Protein AF-V8P9H8-F1 (afdb_monomer_lite)

InterPro domains:
  IPR019002 Ribosome biogenesis protein Nop16 [PF09420] (12-71)
  IPR019002 Ribosome biogenesis protein Nop16 [PTHR13243] (7-86)

Secondary structure (DSSP, 8-state):
-----------SHHHHHTS------PPPHHHHHHHHHHHHHHTT-HHHHHH-TT-TT---HHHHHHHHHHHHHH-HHHHHHHHHHT-------

Foldseek 3Di:
DDDPPDDDPPDPVVVVVPPPPPPVPDDPPLLVVLLLVLCLPPNLNLVVSLVDPSPPVSDHSVRSVVSNVVVCVSCVPVVVVSVVVSPDPPDDD

pLDDT: mean 77.06, std 19.33, range [36.28, 95.69]

Organism: Ophiophagus hannah (NCBI:txid8665)

Sequence (93 aa):
MCEKGKIFKKTELEYEASFPELKSETLSRDLIDYVKHMIQNHGENYKAMARDEKNYYQDTPKQIKRKINVYKRFYPEEYQVFIASLRPEKMEQ

Radius of gyration: 24.51 Å; chains: 1; bounding box: 73×64×37 Å

Structure (mmCIF, N/CA/C/O backbone):
data_AF-V8P9H8-F1
#
_entry.id   AF-V8P9H8-F1
#
loop_
_atom_site.group_PDB
_atom_site.id
_atom_site.type_symbol
_atom_site.label_atom_id
_at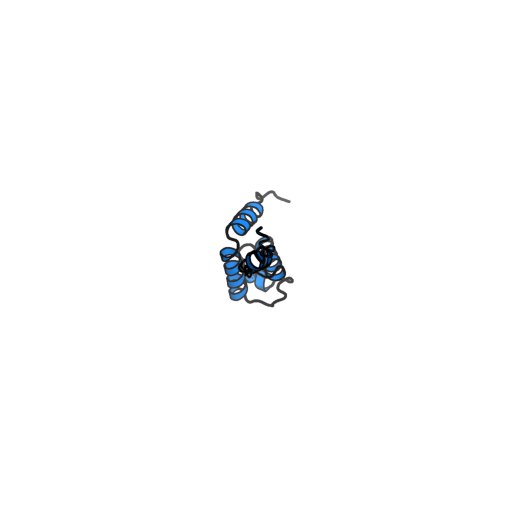om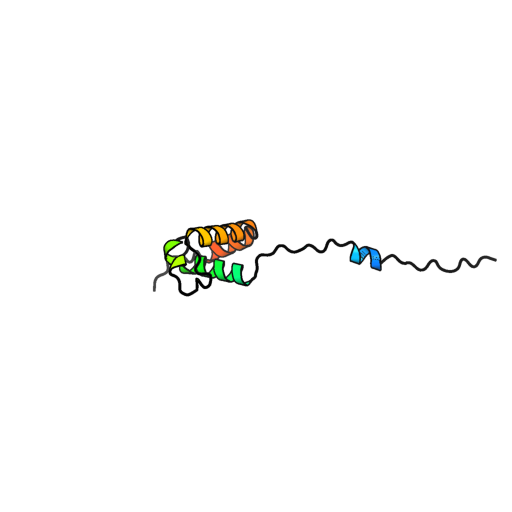_site.label_alt_id
_atom_site.label_comp_id
_atom_site.label_asym_id
_atom_site.label_entity_id
_atom_site.label_seq_id
_atom_site.pdbx_PDB_ins_code
_atom_site.Cartn_x
_atom_site.Cartn_y
_atom_site.Cartn_z
_atom_site.occupancy
_atom_site.B_iso_or_equiv
_atom_site.auth_seq_id
_atom_site.auth_comp_id
_atom_site.auth_asym_id
_atom_site.auth_atom_id
_atom_site.pdbx_PDB_model_num
ATOM 1 N N . MET A 1 1 ? 46.518 50.674 23.763 1.00 36.62 1 MET A N 1
ATOM 2 C CA . MET A 1 1 ? 45.204 50.787 23.096 1.00 36.62 1 MET A CA 1
ATOM 3 C C . MET A 1 1 ? 44.939 49.468 22.387 1.00 36.62 1 MET A C 1
ATOM 5 O O . MET A 1 1 ? 45.794 49.023 21.634 1.00 36.62 1 MET A O 1
ATOM 9 N N . CYS A 1 2 ? 43.840 48.801 22.738 1.00 41.25 2 CYS A N 1
ATOM 10 C CA . CYS A 1 2 ? 43.389 47.531 22.171 1.00 41.25 2 CYS A CA 1
ATOM 11 C C . CYS A 1 2 ? 42.800 47.728 20.775 1.00 41.25 2 CYS A C 1
ATOM 13 O O . CYS A 1 2 ? 41.925 48.571 20.641 1.00 41.25 2 CYS A O 1
ATOM 15 N N . GLU A 1 3 ? 43.110 46.845 19.828 1.00 49.25 3 GLU A N 1
ATOM 16 C CA . GLU A 1 3 ? 42.163 46.480 18.768 1.00 49.25 3 GLU A CA 1
ATOM 17 C C . GLU A 1 3 ? 42.190 44.961 18.585 1.00 49.25 3 GLU A C 1
ATOM 19 O O . GLU A 1 3 ? 42.997 44.387 17.857 1.00 49.25 3 GLU A O 1
ATOM 24 N N . LYS A 1 4 ? 41.308 44.281 19.327 1.00 54.53 4 LYS A N 1
ATOM 25 C CA . LYS A 1 4 ? 41.012 42.866 19.110 1.00 54.53 4 LYS A CA 1
ATOM 26 C C . LYS A 1 4 ? 40.193 42.752 17.824 1.00 54.53 4 LYS A C 1
ATOM 28 O O . LYS A 1 4 ? 38.982 42.966 17.827 1.00 54.53 4 LYS A O 1
ATOM 33 N N . GLY A 1 5 ? 40.877 42.443 16.726 1.00 51.94 5 GLY A N 1
ATOM 34 C CA . GLY A 1 5 ? 40.280 42.170 15.423 1.00 51.94 5 GLY A CA 1
ATOM 35 C C . GLY A 1 5 ? 39.375 40.938 15.462 1.00 51.94 5 GLY A C 1
ATOM 36 O O . GLY A 1 5 ? 39.844 39.813 15.595 1.00 51.94 5 GLY A O 1
ATOM 37 N N . LYS A 1 6 ? 38.069 41.209 15.391 1.00 52.75 6 LYS A N 1
ATOM 38 C CA . LYS A 1 6 ? 36.922 40.360 15.021 1.00 52.75 6 LYS A CA 1
ATOM 39 C C . LYS A 1 6 ? 37.232 38.883 14.720 1.00 52.75 6 LYS A C 1
ATOM 41 O O . LYS A 1 6 ? 37.637 38.528 13.617 1.00 52.75 6 LYS A O 1
ATOM 46 N N . ILE A 1 7 ? 36.884 38.016 15.672 1.00 49.19 7 ILE A N 1
ATOM 47 C CA . ILE A 1 7 ? 36.638 36.592 15.425 1.00 49.19 7 ILE A CA 1
ATOM 48 C C . ILE A 1 7 ? 35.408 36.502 14.511 1.00 49.19 7 ILE A C 1
ATOM 50 O O . ILE A 1 7 ? 34.291 36.811 14.930 1.00 49.19 7 ILE A O 1
ATOM 54 N N . PHE A 1 8 ? 35.618 36.133 13.247 1.00 46.50 8 PHE A N 1
ATOM 55 C CA . PHE A 1 8 ? 34.542 35.819 12.311 1.00 46.50 8 PHE A CA 1
ATOM 56 C C . PHE A 1 8 ? 33.813 34.575 12.836 1.00 46.50 8 PHE A C 1
ATOM 58 O O . PHE A 1 8 ? 34.391 33.489 12.890 1.00 46.50 8 PHE A O 1
ATOM 65 N N . LYS A 1 9 ? 32.562 34.748 13.278 1.00 50.22 9 LYS A N 1
ATOM 66 C CA . LYS A 1 9 ? 31.655 33.658 13.660 1.00 50.22 9 LYS A CA 1
ATOM 67 C C . LYS A 1 9 ? 31.473 32.719 12.467 1.00 50.22 9 LYS A C 1
ATOM 69 O O . LYS A 1 9 ? 30.637 32.951 11.602 1.00 50.22 9 LYS A O 1
ATOM 74 N N . LYS A 1 10 ? 32.257 31.649 12.423 1.00 48.16 10 LYS A N 1
ATOM 75 C CA . LYS A 1 10 ? 32.005 30.485 11.578 1.00 48.16 10 LYS A CA 1
ATOM 76 C C . LYS A 1 10 ? 31.191 29.506 12.419 1.00 48.16 10 LYS A C 1
ATOM 78 O O . LYS A 1 10 ? 31.762 28.625 13.044 1.00 48.16 10 LYS A O 1
ATOM 83 N N . THR A 1 11 ? 29.895 29.760 12.589 1.00 55.19 11 THR A N 1
ATOM 84 C CA . THR A 1 11 ? 29.091 28.961 13.541 1.00 55.19 11 THR A CA 1
ATOM 85 C C . THR A 1 11 ? 27.696 28.599 13.043 1.00 55.19 11 THR A C 1
ATOM 87 O O . THR A 1 11 ? 27.075 27.721 13.623 1.00 55.19 11 THR A O 1
ATOM 90 N N . GLU A 1 12 ? 27.213 29.199 11.953 1.00 52.97 12 GLU A N 1
ATOM 91 C CA . GLU A 1 12 ? 25.868 28.895 11.433 1.00 52.97 12 GLU A CA 1
ATOM 92 C C . GLU A 1 12 ? 25.885 27.778 10.369 1.00 52.97 12 GLU A C 1
ATOM 94 O O . GLU A 1 12 ? 25.003 26.927 10.365 1.00 52.97 12 GLU A O 1
ATOM 99 N N . LEU A 1 13 ? 26.950 27.676 9.559 1.00 54.16 13 LEU A N 1
ATOM 100 C CA . LEU A 1 13 ? 27.078 26.655 8.500 1.00 54.16 13 LEU A CA 1
ATOM 101 C C . LEU A 1 13 ? 27.213 25.210 9.017 1.00 54.16 13 LEU A C 1
ATOM 103 O O . LEU A 1 13 ? 26.713 24.281 8.392 1.00 54.16 13 LEU A O 1
ATOM 107 N N . GLU A 1 14 ? 27.899 24.998 10.143 1.00 54.75 14 GLU A N 1
ATOM 108 C CA . GLU A 1 14 ? 28.105 23.648 10.696 1.00 54.75 14 GLU A CA 1
ATOM 109 C C . GLU A 1 14 ? 26.861 23.134 11.442 1.00 54.75 14 GLU A C 1
ATOM 111 O O . GLU A 1 14 ? 26.646 21.927 11.514 1.00 54.75 14 GLU A O 1
ATOM 116 N N . TYR A 1 15 ? 26.007 24.036 11.943 1.00 54.94 15 TYR A N 1
ATOM 117 C CA . TYR A 1 15 ? 24.765 23.669 12.624 1.00 54.94 15 TYR A CA 1
ATOM 118 C C . TYR A 1 15 ? 23.720 23.128 11.640 1.00 54.94 15 TYR A C 1
ATOM 120 O O . TYR A 1 15 ? 23.128 22.079 11.893 1.00 54.94 15 TYR A O 1
ATOM 128 N N . GLU A 1 16 ? 23.558 23.770 10.481 1.00 51.94 16 GLU A N 1
ATOM 129 C CA . GLU A 1 16 ? 22.630 23.311 9.437 1.00 51.94 16 GLU A CA 1
ATOM 130 C C . GLU A 1 16 ? 23.056 21.971 8.816 1.00 51.94 16 GLU A C 1
ATOM 132 O O . GLU A 1 16 ? 22.210 21.136 8.508 1.00 51.94 16 GLU A O 1
ATOM 137 N N . ALA A 1 17 ? 24.364 21.714 8.709 1.00 50.91 17 ALA A N 1
ATOM 138 C CA . ALA A 1 17 ? 24.902 20.447 8.205 1.00 50.91 17 ALA A CA 1
ATOM 139 C C . ALA A 1 17 ? 24.854 19.297 9.231 1.00 50.91 17 ALA A C 1
ATOM 141 O O . ALA A 1 17 ? 25.048 18.137 8.871 1.00 50.91 17 ALA A O 1
ATOM 142 N N . SER A 1 18 ? 24.624 19.613 10.511 1.00 57.22 18 SER A N 1
ATOM 143 C CA . SER A 1 18 ? 24.520 18.627 11.593 1.00 57.22 18 SER A CA 1
ATOM 144 C C . SER A 1 18 ? 23.121 18.028 11.742 1.00 57.22 18 SER A C 1
ATOM 146 O O . SER A 1 18 ? 22.951 17.066 12.497 1.00 57.22 18 SER A O 1
ATOM 148 N N . PHE A 1 19 ? 22.122 18.563 11.025 1.00 49.97 19 PHE A N 1
ATOM 149 C CA . PHE A 1 19 ? 20.823 17.914 10.948 1.00 49.97 19 PHE A CA 1
ATOM 150 C C . PHE A 1 19 ? 21.025 16.551 10.291 1.00 49.97 19 PHE A C 1
ATOM 152 O O . PHE A 1 19 ? 21.497 16.494 9.153 1.00 49.97 19 PHE A O 1
ATOM 159 N N . PRO A 1 20 ? 20.692 15.442 10.974 1.00 56.84 20 PRO A N 1
ATOM 160 C CA . PRO A 1 20 ? 20.638 14.171 10.289 1.00 56.84 20 PRO A CA 1
ATOM 161 C C . PRO A 1 20 ? 19.641 14.366 9.153 1.00 56.84 20 PRO A C 1
ATOM 163 O O . PRO A 1 20 ? 18.476 14.678 9.408 1.00 56.84 20 PRO A O 1
ATOM 166 N N . GLU A 1 21 ? 20.100 14.228 7.908 1.00 52.53 21 GLU A N 1
ATOM 167 C CA . GLU A 1 21 ? 19.211 13.978 6.786 1.00 52.53 21 GLU A CA 1
ATOM 168 C C . GLU A 1 21 ? 18.421 12.745 7.201 1.00 52.53 21 GLU A C 1
ATOM 170 O O . GLU A 1 21 ? 18.912 11.614 7.133 1.00 52.53 21 GLU A O 1
ATOM 175 N N . LEU A 1 22 ? 17.231 12.975 7.758 1.00 55.19 22 LEU A N 1
ATOM 176 C CA . LEU A 1 22 ? 16.244 11.950 7.996 1.00 55.19 22 LEU A CA 1
ATOM 177 C C . LEU A 1 22 ? 16.002 11.406 6.603 1.00 55.19 22 LEU A C 1
ATOM 179 O O . LEU A 1 22 ? 15.241 11.982 5.825 1.00 55.19 22 LEU A O 1
ATOM 183 N N . LYS A 1 23 ? 16.725 10.339 6.259 1.00 49.75 23 LYS A N 1
ATOM 184 C CA . LYS A 1 23 ? 16.400 9.477 5.142 1.00 49.75 23 LYS A CA 1
ATOM 185 C C . LYS A 1 23 ? 14.998 9.042 5.473 1.00 49.75 23 LYS A C 1
ATOM 187 O O . LYS A 1 23 ? 14.790 8.176 6.316 1.00 49.75 23 LYS A O 1
ATOM 192 N N . SER A 1 24 ? 14.041 9.783 4.939 1.00 53.94 24 SER A N 1
ATOM 193 C CA . SER A 1 24 ? 12.644 9.485 5.103 1.00 53.94 24 SER A CA 1
ATOM 194 C C . SER A 1 24 ? 12.488 8.177 4.341 1.00 53.94 24 SER A C 1
ATOM 196 O O . SER A 1 24 ? 12.341 8.168 3.121 1.00 53.94 24 SER A O 1
ATOM 198 N N . GLU A 1 25 ? 12.686 7.058 5.044 1.00 60.62 25 GLU A N 1
ATOM 199 C CA . GLU A 1 25 ? 12.440 5.699 4.573 1.00 60.62 25 GLU A CA 1
ATOM 200 C C . GLU A 1 25 ? 10.930 5.586 4.393 1.00 60.62 25 GLU A C 1
ATOM 202 O O . GLU A 1 25 ? 10.193 4.993 5.173 1.00 60.62 25 GLU A O 1
ATOM 207 N N . THR A 1 26 ? 10.457 6.310 3.395 1.00 70.25 26 THR A N 1
ATOM 208 C CA . THR A 1 26 ? 9.078 6.414 2.995 1.00 70.25 26 THR A CA 1
ATOM 209 C C . THR A 1 26 ? 8.878 5.364 1.930 1.00 70.25 26 THR A C 1
ATOM 211 O O . THR A 1 26 ? 9.761 5.068 1.118 1.00 70.25 26 THR A O 1
ATOM 214 N N . LEU A 1 27 ? 7.708 4.743 1.958 1.00 81.81 27 LEU A N 1
ATOM 215 C CA . LEU A 1 27 ? 7.330 3.881 0.855 1.00 81.81 27 LEU A CA 1
ATOM 216 C C . LEU A 1 27 ? 7.202 4.741 -0.399 1.00 81.81 27 LEU A C 1
ATOM 218 O O . LEU A 1 27 ? 6.790 5.901 -0.328 1.00 81.81 27 LEU A O 1
ATOM 222 N N . SER A 1 28 ? 7.554 4.171 -1.551 1.00 87.12 28 SER A N 1
ATOM 223 C CA . SER A 1 28 ? 7.354 4.879 -2.810 1.00 87.12 28 SER A CA 1
ATOM 224 C C . SER A 1 28 ? 5.877 5.238 -2.969 1.00 87.12 28 SER A C 1
ATOM 226 O O . SER A 1 28 ? 4.991 4.463 -2.594 1.00 87.12 28 SER A O 1
ATOM 228 N N . ARG A 1 29 ? 5.614 6.417 -3.542 1.00 87.50 29 ARG A N 1
ATOM 229 C CA . ARG A 1 29 ? 4.247 6.888 -3.810 1.00 87.50 29 ARG A CA 1
ATOM 230 C C . ARG A 1 29 ? 3.461 5.853 -4.618 1.00 87.50 29 ARG A C 1
ATOM 232 O O . ARG A 1 29 ? 2.363 5.489 -4.220 1.00 87.50 29 ARG A O 1
ATOM 239 N N . ASP A 1 30 ? 4.102 5.263 -5.627 1.00 89.00 30 ASP A N 1
ATOM 240 C CA . ASP A 1 30 ? 3.528 4.187 -6.441 1.00 89.00 30 ASP A CA 1
ATOM 241 C C . ASP A 1 30 ? 3.078 2.978 -5.610 1.00 89.00 30 ASP A C 1
ATOM 243 O O . ASP A 1 30 ? 2.018 2.408 -5.864 1.00 89.00 30 ASP A O 1
ATOM 247 N N . LEU A 1 31 ? 3.855 2.577 -4.595 1.00 89.88 31 LEU A N 1
ATOM 248 C CA . LEU A 1 31 ? 3.487 1.457 -3.729 1.00 89.88 31 LEU A CA 1
ATOM 249 C C . LEU A 1 31 ? 2.293 1.811 -2.839 1.00 89.88 31 LEU A C 1
ATOM 251 O O . LEU A 1 31 ? 1.441 0.955 -2.601 1.00 89.88 31 LEU A O 1
ATOM 255 N N . ILE A 1 32 ? 2.234 3.050 -2.348 1.00 90.81 32 ILE A N 1
ATOM 256 C CA . ILE A 1 32 ? 1.116 3.547 -1.539 1.00 90.81 32 ILE A CA 1
ATOM 257 C C . ILE A 1 32 ? -0.163 3.561 -2.379 1.00 90.81 32 ILE A C 1
ATOM 259 O O . ILE A 1 32 ? -1.172 3.003 -1.948 1.00 90.81 32 ILE A O 1
ATOM 263 N N . ASP A 1 33 ? -0.114 4.128 -3.582 1.00 91.31 33 ASP A N 1
ATOM 264 C CA . ASP A 1 33 ? -1.267 4.222 -4.482 1.00 91.31 33 ASP A CA 1
ATOM 265 C C . ASP A 1 33 ? -1.740 2.836 -4.931 1.00 91.31 33 ASP A C 1
ATOM 267 O O . ASP A 1 33 ? -2.937 2.539 -4.893 1.00 91.31 33 ASP A O 1
ATOM 271 N N . TYR A 1 34 ? -0.798 1.943 -5.248 1.00 92.75 34 TYR A N 1
ATOM 272 C CA . TYR A 1 34 ? -1.074 0.537 -5.534 1.00 92.75 34 TYR A CA 1
ATOM 273 C C . TYR A 1 34 ? -1.811 -0.149 -4.376 1.00 92.75 34 TYR A C 1
ATOM 275 O O . TYR A 1 34 ? -2.857 -0.770 -4.570 1.00 92.75 34 TYR A O 1
ATOM 283 N N . VAL A 1 35 ? -1.288 -0.030 -3.153 1.00 92.19 35 VAL A N 1
ATOM 284 C CA . VAL A 1 35 ? -1.880 -0.659 -1.966 1.00 92.19 35 VAL A CA 1
ATOM 285 C C . VAL A 1 35 ? -3.264 -0.079 -1.665 1.00 92.19 35 VAL A C 1
ATOM 287 O O . VAL A 1 35 ? -4.192 -0.849 -1.405 1.00 92.19 35 VAL A O 1
ATOM 290 N N . LYS A 1 36 ? -3.428 1.247 -1.735 1.00 91.25 36 LYS A N 1
ATOM 291 C CA . LYS A 1 36 ? -4.719 1.921 -1.528 1.00 91.25 36 LYS A CA 1
ATOM 292 C C . LYS A 1 36 ? -5.762 1.434 -2.528 1.00 91.25 36 LYS A C 1
ATOM 294 O O . LYS A 1 36 ? -6.851 1.054 -2.112 1.00 91.25 36 LYS A O 1
ATOM 299 N N . HIS A 1 37 ? -5.409 1.353 -3.811 1.00 92.88 37 HIS A N 1
ATOM 300 C CA . HIS A 1 37 ? -6.301 0.846 -4.853 1.00 92.88 37 HIS A CA 1
ATOM 301 C C . HIS A 1 37 ? -6.764 -0.589 -4.572 1.00 92.88 37 HIS A C 1
ATOM 303 O O . HIS A 1 37 ? -7.960 -0.883 -4.615 1.00 92.88 37 HIS A O 1
ATOM 309 N N . MET A 1 38 ? -5.824 -1.474 -4.223 1.00 92.44 38 MET A N 1
ATOM 310 C CA . MET A 1 38 ? -6.134 -2.873 -3.921 1.00 92.44 38 MET A CA 1
ATOM 311 C C . MET A 1 38 ? -7.100 -2.993 -2.739 1.00 92.44 38 MET A C 1
ATOM 313 O O . MET A 1 38 ? -8.077 -3.736 -2.815 1.00 92.44 38 MET A O 1
ATOM 317 N N . ILE A 1 39 ? -6.857 -2.250 -1.657 1.00 91.38 39 ILE A N 1
ATOM 318 C CA . ILE A 1 39 ? -7.713 -2.267 -0.462 1.00 91.38 39 ILE A CA 1
ATOM 319 C C . ILE A 1 39 ? -9.087 -1.652 -0.756 1.00 91.38 39 ILE A C 1
ATOM 321 O O . ILE A 1 39 ? -10.092 -2.189 -0.303 1.00 91.38 39 ILE A O 1
ATOM 325 N N . GLN A 1 40 ? -9.150 -0.561 -1.520 1.00 91.19 40 GLN A N 1
ATOM 326 C CA . GLN A 1 40 ? -10.402 0.124 -1.843 1.00 91.19 40 GLN A CA 1
ATOM 327 C C . GLN A 1 40 ? -11.349 -0.747 -2.678 1.00 91.19 40 GLN A C 1
ATOM 329 O O . GLN A 1 40 ? -12.540 -0.788 -2.388 1.00 91.19 40 GLN A O 1
ATOM 334 N N . ASN A 1 41 ? -10.834 -1.459 -3.684 1.00 90.50 41 ASN A N 1
ATOM 335 C CA . ASN A 1 41 ? -11.676 -2.244 -4.594 1.00 90.50 41 ASN A CA 1
ATOM 336 C C . ASN A 1 41 ? -11.940 -3.673 -4.110 1.00 90.50 41 ASN A C 1
ATOM 338 O O . ASN A 1 41 ? -13.017 -4.214 -4.344 1.00 90.50 41 ASN A O 1
ATOM 342 N N . HIS A 1 42 ? -10.968 -4.296 -3.434 1.00 90.81 42 HIS A N 1
ATOM 343 C CA . HIS A 1 42 ? -11.038 -5.719 -3.066 1.00 90.81 42 HIS A CA 1
ATOM 344 C C . HIS A 1 42 ? -11.063 -5.972 -1.555 1.00 90.81 42 HIS A C 1
ATOM 346 O O . HIS A 1 42 ? -11.304 -7.106 -1.131 1.00 90.81 42 HIS A O 1
ATOM 352 N N . GLY A 1 43 ? -10.797 -4.963 -0.722 1.00 87.94 43 GLY A N 1
ATOM 353 C CA . GLY A 1 43 ? -10.790 -5.084 0.738 1.00 87.94 43 GLY A CA 1
ATOM 354 C C . GLY A 1 43 ? -9.707 -6.035 1.249 1.00 87.94 43 GLY A C 1
ATOM 355 O O . GLY A 1 43 ? -8.516 -5.741 1.182 1.00 87.94 43 GLY A O 1
ATOM 356 N N . GLU A 1 44 ? -10.115 -7.192 1.775 1.00 87.19 44 GLU A N 1
ATOM 357 C CA . GLU A 1 44 ? -9.209 -8.260 2.237 1.00 87.19 44 GLU A CA 1
ATOM 358 C C . GLU A 1 44 ? -9.144 -9.457 1.269 1.00 87.19 44 GLU A C 1
ATOM 360 O O . GLU A 1 44 ? -8.522 -10.483 1.562 1.00 87.19 44 GLU A O 1
ATOM 365 N N . ASN A 1 45 ? -9.758 -9.350 0.085 1.00 92.44 45 ASN A N 1
ATOM 366 C CA . ASN A 1 45 ? -9.775 -10.432 -0.892 1.00 92.44 45 ASN A CA 1
ATOM 367 C C . ASN A 1 45 ? -8.502 -10.456 -1.754 1.00 92.44 45 ASN A C 1
ATOM 369 O O . ASN A 1 45 ? -8.496 -10.083 -2.926 1.00 92.44 45 ASN A O 1
ATOM 373 N N . TYR A 1 46 ? -7.411 -10.978 -1.190 1.00 93.31 46 TYR A N 1
ATOM 374 C CA . TYR A 1 46 ? -6.110 -11.053 -1.873 1.00 93.31 46 TYR A CA 1
ATOM 375 C C . TYR A 1 46 ? -6.116 -11.897 -3.157 1.00 93.31 46 TYR A C 1
ATOM 377 O O . TYR A 1 46 ? -5.259 -11.713 -4.020 1.00 93.31 46 TYR A O 1
ATOM 385 N N . LYS A 1 47 ? -7.052 -12.848 -3.295 1.00 94.19 47 LYS A N 1
ATOM 386 C CA . LYS A 1 47 ? -7.190 -13.644 -4.525 1.00 94.19 47 LYS A CA 1
ATOM 387 C C . LYS A 1 47 ? -7.774 -12.809 -5.663 1.00 94.19 47 LYS A C 1
ATOM 389 O O . LYS A 1 47 ? -7.348 -12.987 -6.799 1.00 94.19 47 LYS A O 1
ATOM 394 N N . ALA A 1 48 ? -8.721 -11.925 -5.352 1.00 93.25 48 ALA A N 1
ATOM 395 C CA . ALA A 1 48 ? -9.283 -10.988 -6.316 1.00 93.25 48 ALA A CA 1
ATOM 396 C C . ALA A 1 48 ? -8.256 -9.910 -6.696 1.00 93.25 48 ALA A C 1
ATOM 398 O O . ALA A 1 48 ? -8.036 -9.697 -7.881 1.00 93.25 48 ALA A O 1
ATOM 399 N N . MET A 1 49 ? -7.507 -9.378 -5.720 1.00 93.75 49 MET A N 1
ATOM 400 C CA . MET A 1 49 ? -6.406 -8.431 -5.970 1.00 93.75 49 MET A CA 1
ATOM 401 C C . MET A 1 49 ? -5.351 -8.972 -6.943 1.00 93.75 49 MET A C 1
ATOM 403 O O . MET A 1 49 ? -4.828 -8.241 -7.773 1.00 93.75 49 MET A O 1
ATOM 407 N N . ALA A 1 50 ? -5.027 -10.266 -6.868 1.00 94.25 50 ALA A N 1
ATOM 408 C CA . ALA A 1 50 ? -4.047 -10.858 -7.777 1.00 94.25 50 ALA A CA 1
ATOM 409 C C . ALA A 1 50 ? -4.543 -10.951 -9.231 1.00 94.25 50 ALA A C 1
ATOM 411 O O . ALA A 1 50 ? -3.721 -11.021 -10.142 1.00 94.25 50 ALA A O 1
ATOM 412 N N . ARG A 1 51 ? -5.866 -10.968 -9.438 1.00 93.69 51 ARG A N 1
ATOM 413 C CA . ARG A 1 51 ? -6.522 -10.991 -10.756 1.00 93.69 51 ARG A CA 1
ATOM 414 C C . ARG A 1 51 ? -6.879 -9.595 -11.266 1.00 93.69 51 ARG A C 1
ATOM 416 O O . ARG A 1 51 ? -7.385 -9.483 -12.375 1.00 93.69 51 ARG A O 1
ATOM 423 N N . ASP A 1 52 ? -6.667 -8.573 -10.448 1.00 93.69 52 ASP A N 1
ATOM 424 C CA . ASP A 1 52 ? -7.011 -7.199 -10.769 1.00 93.69 52 ASP A CA 1
ATOM 425 C C . ASP A 1 52 ? -6.112 -6.639 -11.880 1.00 93.69 52 ASP A C 1
ATOM 427 O O . ASP A 1 52 ? -4.909 -6.905 -11.922 1.00 93.69 52 ASP A O 1
ATOM 431 N N . GLU A 1 53 ? -6.687 -5.831 -12.768 1.00 92.19 53 GLU A N 1
ATOM 432 C CA . GLU A 1 53 ? -5.972 -5.243 -13.906 1.00 92.19 53 GLU A CA 1
ATOM 433 C C . GLU A 1 53 ? -4.897 -4.234 -13.474 1.00 92.19 53 GLU A C 1
ATOM 435 O O . GLU A 1 53 ? -3.891 -4.055 -14.163 1.00 92.19 53 GLU A O 1
ATOM 440 N N . LYS A 1 54 ? -5.053 -3.593 -12.308 1.00 89.62 54 LYS A N 1
ATOM 441 C CA . LYS A 1 54 ? -4.045 -2.707 -11.710 1.00 89.62 54 LYS A CA 1
ATOM 442 C C . LYS A 1 54 ? -2.964 -3.472 -10.957 1.00 89.62 54 LYS A C 1
ATOM 444 O O . LYS A 1 54 ? -2.063 -2.842 -10.394 1.00 89.62 54 LYS A O 1
ATOM 449 N N . ASN A 1 55 ? -2.967 -4.808 -10.985 1.00 92.50 55 ASN A N 1
ATOM 450 C CA . ASN A 1 55 ? -1.846 -5.613 -10.511 1.00 92.50 55 ASN A CA 1
ATOM 451 C C . ASN A 1 55 ? -0.640 -5.567 -11.471 1.00 92.50 55 ASN A C 1
ATOM 453 O O . ASN A 1 55 ? -0.197 -6.594 -11.983 1.00 92.50 55 ASN A O 1
ATOM 457 N N . TYR A 1 56 ? -0.078 -4.373 -11.692 1.00 90.19 56 TYR A N 1
ATOM 458 C CA . TYR A 1 56 ? 1.042 -4.137 -12.614 1.00 90.19 56 TYR A CA 1
ATOM 459 C C . TYR A 1 56 ? 2.284 -4.976 -12.275 1.00 90.19 56 TYR A C 1
ATOM 461 O O . TYR A 1 56 ? 2.975 -5.462 -13.163 1.00 90.19 56 TYR A O 1
ATOM 469 N N . TYR A 1 57 ? 2.540 -5.197 -10.984 1.00 87.31 57 TYR A N 1
ATOM 470 C CA . TYR A 1 57 ? 3.664 -6.007 -10.508 1.00 87.31 57 TYR A CA 1
ATOM 471 C C . TYR A 1 57 ? 3.428 -7.517 -10.610 1.00 87.31 57 TYR A C 1
ATOM 473 O O . TYR A 1 57 ? 4.318 -8.286 -10.253 1.00 87.31 57 TYR A O 1
ATOM 481 N N . GLN A 1 58 ? 2.237 -7.937 -11.053 1.00 92.88 58 GLN A N 1
ATOM 482 C CA . GLN A 1 58 ? 1.829 -9.340 -11.137 1.00 92.88 58 GLN A CA 1
ATOM 483 C C . GLN A 1 58 ? 2.043 -10.081 -9.808 1.00 92.88 58 GLN A C 1
ATOM 485 O O . GLN A 1 58 ? 2.388 -11.264 -9.767 1.00 92.88 58 GLN A O 1
ATOM 490 N N . ASP A 1 59 ? 1.859 -9.367 -8.694 1.00 94.31 59 ASP A N 1
ATOM 491 C CA . ASP A 1 59 ? 2.107 -9.905 -7.368 1.00 94.31 59 ASP A CA 1
ATOM 492 C C . ASP A 1 59 ? 1.115 -11.031 -7.063 1.00 94.31 59 ASP A C 1
ATOM 494 O O . ASP A 1 59 ? -0.092 -10.930 -7.297 1.00 94.31 59 ASP A O 1
ATOM 498 N N . THR A 1 60 ? 1.620 -12.106 -6.464 1.00 95.25 60 THR A N 1
ATOM 499 C CA . THR A 1 60 ? 0.774 -13.172 -5.921 1.00 95.25 60 THR A CA 1
ATOM 500 C C . THR A 1 60 ? -0.008 -12.671 -4.701 1.00 95.25 60 THR A C 1
ATOM 502 O O . THR A 1 60 ? 0.462 -11.773 -3.994 1.00 95.25 60 THR A O 1
ATOM 505 N N . PRO A 1 61 ? -1.133 -13.310 -4.323 1.00 95.50 61 PRO A 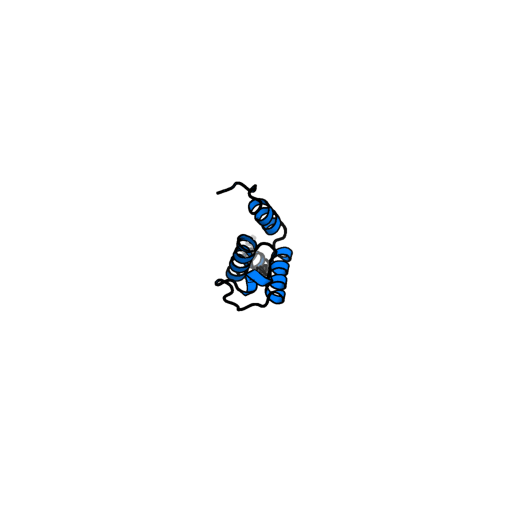N 1
ATOM 506 C CA . PRO A 1 61 ? -1.909 -12.918 -3.140 1.00 95.50 61 PRO A CA 1
ATOM 507 C C . PRO A 1 61 ? -1.061 -12.766 -1.862 1.00 95.50 61 PRO A C 1
ATOM 509 O O . PRO A 1 61 ? -1.295 -11.889 -1.030 1.00 95.50 61 PRO A O 1
ATOM 512 N N . LYS A 1 62 ? -0.026 -13.606 -1.714 1.00 95.69 62 LYS A N 1
ATOM 513 C CA . LYS A 1 62 ? 0.907 -13.569 -0.580 1.00 95.69 62 LYS A CA 1
ATOM 514 C C . LYS A 1 62 ? 1.817 -12.335 -0.613 1.00 95.69 62 LYS A C 1
ATOM 516 O O . LYS A 1 62 ? 2.088 -11.761 0.443 1.00 95.69 62 LYS A O 1
ATOM 521 N N . GLN A 1 63 ? 2.281 -11.926 -1.793 1.00 94.69 63 GLN A N 1
ATOM 522 C CA . GLN A 1 63 ? 3.091 -10.717 -1.971 1.00 94.69 63 GLN A CA 1
ATOM 523 C C . GLN A 1 63 ? 2.258 -9.457 -1.744 1.00 94.69 63 GLN A C 1
ATOM 525 O O . GLN A 1 63 ? 2.691 -8.588 -0.988 1.00 94.69 63 GLN A O 1
ATOM 530 N N . ILE A 1 64 ? 1.035 -9.407 -2.279 1.00 93.94 64 ILE A N 1
ATOM 531 C CA . ILE A 1 64 ? 0.101 -8.292 -2.060 1.00 93.94 64 ILE A CA 1
ATOM 532 C C . ILE A 1 64 ? -0.165 -8.109 -0.563 1.00 93.94 64 ILE A C 1
ATOM 534 O O . ILE A 1 64 ? 0.003 -7.015 -0.023 1.00 93.94 64 ILE A O 1
ATOM 538 N N . LYS A 1 65 ? -0.451 -9.204 0.156 1.00 94.12 65 LYS A N 1
ATOM 539 C CA . LYS A 1 65 ? -0.605 -9.176 1.619 1.00 94.12 65 LYS A CA 1
ATOM 540 C C . LYS A 1 65 ? 0.634 -8.618 2.324 1.00 94.12 65 LYS A C 1
ATOM 542 O O . LYS A 1 65 ? 0.510 -7.831 3.262 1.00 94.12 65 LYS A O 1
ATOM 547 N N . ARG A 1 66 ? 1.837 -9.010 1.891 1.00 94.38 66 ARG A N 1
ATOM 548 C CA . ARG A 1 66 ? 3.090 -8.501 2.467 1.00 94.38 66 ARG A CA 1
ATOM 549 C C . ARG A 1 66 ? 3.244 -6.998 2.225 1.00 94.38 66 ARG A C 1
ATOM 551 O O . ARG A 1 66 ? 3.606 -6.301 3.164 1.00 94.38 66 ARG A O 1
ATOM 558 N N . LYS A 1 67 ? 2.926 -6.501 1.028 1.00 93.00 67 LYS A N 1
ATOM 559 C CA . LYS A 1 67 ? 2.979 -5.069 0.681 1.00 93.00 67 LYS A CA 1
ATOM 560 C C . LYS A 1 67 ? 1.986 -4.240 1.491 1.00 93.00 67 LYS A C 1
ATOM 562 O O . LYS A 1 67 ? 2.374 -3.235 2.077 1.00 93.00 67 LYS A O 1
ATOM 567 N N . ILE A 1 68 ? 0.753 -4.722 1.633 1.00 92.38 68 ILE A N 1
ATOM 568 C CA . ILE A 1 68 ? -0.255 -4.100 2.504 1.00 92.38 68 ILE A CA 1
ATOM 569 C C . ILE A 1 68 ? 0.236 -4.056 3.957 1.00 92.38 68 ILE A C 1
ATOM 571 O O . ILE A 1 68 ? 0.111 -3.036 4.626 1.00 92.38 68 ILE A O 1
ATOM 575 N N . ASN A 1 69 ? 0.837 -5.138 4.458 1.00 92.50 69 ASN A N 1
ATOM 576 C CA . ASN A 1 69 ? 1.386 -5.168 5.816 1.00 92.50 69 ASN A CA 1
ATOM 577 C C . ASN A 1 69 ? 2.575 -4.223 6.005 1.00 92.50 69 ASN A C 1
ATOM 579 O O . ASN A 1 69 ? 2.740 -3.674 7.089 1.00 92.50 69 ASN A O 1
ATOM 583 N N . VAL A 1 70 ? 3.400 -4.044 4.975 1.00 91.75 70 VAL A N 1
ATOM 584 C CA . VAL A 1 70 ? 4.463 -3.037 4.976 1.00 91.75 70 VAL A CA 1
ATOM 585 C C . VAL A 1 70 ? 3.833 -1.647 5.081 1.00 91.75 70 VAL A C 1
ATOM 587 O O . VAL A 1 70 ? 4.145 -0.934 6.026 1.00 91.75 70 VAL A O 1
ATOM 590 N N . TYR A 1 71 ? 2.857 -1.312 4.234 1.00 90.50 71 TYR A N 1
ATOM 591 C CA . TYR A 1 71 ? 2.130 -0.038 4.313 1.00 90.50 71 TYR A CA 1
ATOM 592 C C . TYR A 1 71 ? 1.532 0.232 5.703 1.00 90.50 71 TYR A C 1
ATOM 594 O O . TYR A 1 71 ? 1.782 1.285 6.283 1.00 90.50 71 TYR A O 1
ATOM 602 N N . LYS A 1 72 ? 0.854 -0.759 6.296 1.00 90.31 72 LYS A N 1
ATOM 603 C CA . LYS A 1 72 ? 0.303 -0.686 7.663 1.00 90.31 72 LYS A CA 1
ATOM 604 C C . LYS A 1 72 ? 1.349 -0.372 8.736 1.00 90.31 72 LYS A C 1
ATOM 606 O O . LYS A 1 72 ? 1.027 0.281 9.720 1.00 90.31 72 LYS A O 1
ATOM 611 N N . ARG A 1 73 ? 2.571 -0.894 8.587 1.00 89.31 73 ARG A N 1
ATOM 612 C CA . ARG A 1 73 ? 3.660 -0.700 9.559 1.00 89.31 73 ARG A CA 1
ATOM 613 C C . ARG A 1 73 ? 4.275 0.689 9.465 1.00 89.31 73 ARG A C 1
ATOM 615 O O . ARG A 1 73 ? 4.641 1.234 10.496 1.00 89.31 73 ARG A O 1
ATOM 622 N N . PHE A 1 74 ? 4.393 1.225 8.253 1.00 88.44 74 PHE A N 1
ATOM 623 C CA . PHE A 1 74 ? 4.952 2.558 8.028 1.00 88.44 74 PHE A CA 1
ATOM 624 C C . PHE A 1 74 ? 3.946 3.668 8.351 1.00 88.44 74 PHE A C 1
ATOM 626 O O . PHE A 1 74 ? 4.331 4.671 8.938 1.00 88.44 74 PHE A O 1
ATOM 633 N N . TYR A 1 75 ? 2.665 3.470 8.023 1.00 88.75 75 TYR A N 1
ATOM 634 C CA . TYR A 1 75 ? 1.626 4.493 8.171 1.00 88.75 75 TYR A CA 1
ATOM 635 C C . TYR A 1 75 ? 0.389 3.958 8.911 1.00 88.75 75 TYR A C 1
ATOM 637 O O . TYR A 1 75 ? -0.690 3.854 8.322 1.00 88.75 75 TYR A O 1
ATOM 645 N N . PRO A 1 76 ? 0.510 3.585 10.200 1.00 89.31 76 PRO A N 1
ATOM 646 C CA . PRO A 1 76 ? -0.604 3.010 10.953 1.00 89.31 76 PRO A CA 1
ATOM 647 C C . PRO A 1 76 ? -1.767 3.994 11.140 1.00 89.31 76 PRO A C 1
ATOM 649 O O . PRO A 1 76 ? -2.921 3.573 11.074 1.00 89.31 76 PRO A O 1
ATOM 652 N N . GLU A 1 77 ? -1.484 5.284 11.341 1.00 89.19 77 GLU A N 1
ATOM 653 C CA . GLU A 1 77 ? -2.512 6.322 11.511 1.00 89.19 77 GLU A CA 1
ATOM 654 C C . GLU A 1 77 ? -3.257 6.602 10.200 1.00 89.19 77 GLU A C 1
ATOM 656 O O . GLU A 1 77 ? -4.484 6.507 10.162 1.00 89.19 77 GLU A O 1
ATOM 661 N N . GLU A 1 78 ? -2.535 6.847 9.098 1.00 88.19 78 GLU A N 1
ATOM 662 C CA . GLU A 1 78 ? -3.160 7.043 7.781 1.00 88.19 78 GLU A CA 1
ATOM 663 C C . GLU A 1 78 ? -3.966 5.820 7.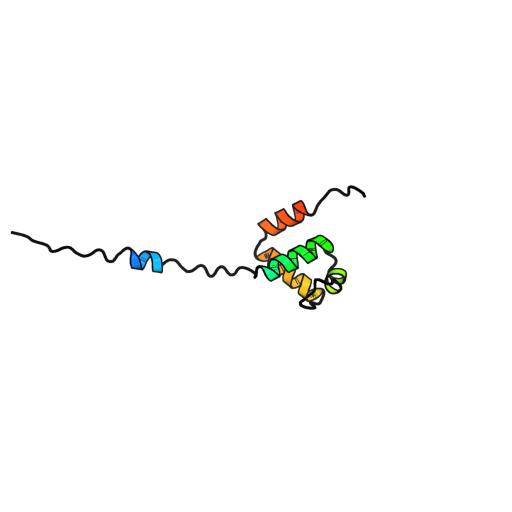349 1.00 88.19 78 GLU A C 1
ATOM 665 O O . GLU A 1 78 ? -5.066 5.960 6.818 1.00 88.19 78 GLU A O 1
ATOM 670 N N . TYR A 1 79 ? -3.444 4.614 7.598 1.00 89.19 79 TYR A N 1
ATOM 671 C CA . TYR A 1 79 ? -4.156 3.380 7.292 1.00 89.19 79 TYR A CA 1
ATOM 672 C C . TYR A 1 79 ? -5.472 3.285 8.070 1.00 89.19 79 TYR A C 1
ATOM 674 O O . TYR A 1 79 ? -6.487 2.900 7.495 1.00 89.19 79 TYR A O 1
ATOM 682 N N . GLN A 1 80 ? -5.489 3.642 9.357 1.00 89.00 80 GLN A N 1
ATOM 683 C CA . GLN A 1 80 ? -6.723 3.638 10.148 1.00 89.00 80 GLN A CA 1
ATOM 684 C C . GLN A 1 80 ? -7.748 4.638 9.615 1.00 89.00 80 GLN A C 1
ATOM 686 O O . GLN A 1 80 ? -8.906 4.264 9.440 1.00 89.00 80 GLN A O 1
ATOM 691 N N . VAL A 1 81 ?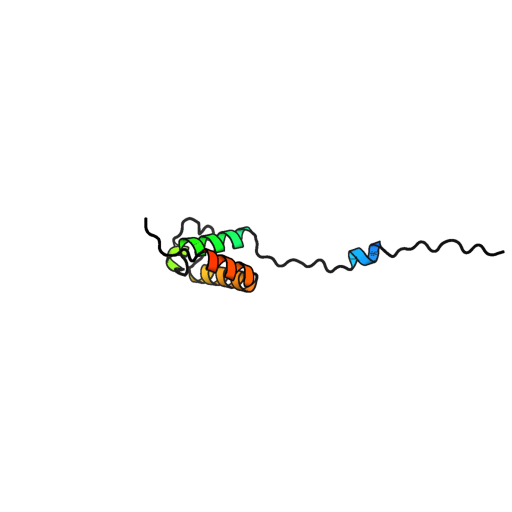 -7.327 5.866 9.302 1.00 90.00 81 VAL A N 1
ATOM 692 C CA . VAL A 1 81 ? -8.204 6.889 8.709 1.00 90.00 81 VAL A CA 1
ATOM 693 C C . VAL A 1 81 ? -8.746 6.425 7.355 1.00 90.00 81 VAL A C 1
ATOM 695 O O . VAL A 1 81 ? -9.937 6.555 7.091 1.00 90.00 81 VAL A O 1
ATOM 698 N N . PHE A 1 82 ? -7.898 5.823 6.522 1.00 88.62 82 PHE A N 1
ATOM 699 C CA . PHE A 1 82 ? -8.277 5.292 5.214 1.00 88.62 82 PHE A CA 1
ATOM 700 C C . PHE A 1 82 ? -9.258 4.116 5.310 1.00 88.62 82 PHE A C 1
ATOM 702 O O . PHE A 1 82 ? -10.251 4.073 4.595 1.00 88.62 82 PHE A O 1
ATOM 709 N N . ILE A 1 83 ? -9.039 3.162 6.216 1.00 88.31 83 ILE A N 1
ATOM 710 C CA . ILE A 1 83 ? -10.006 2.077 6.437 1.00 88.31 83 ILE A CA 1
ATOM 711 C C . ILE A 1 83 ? -11.312 2.607 7.029 1.00 88.31 83 ILE A C 1
ATOM 713 O O . ILE A 1 83 ? -12.378 2.097 6.691 1.00 88.31 83 ILE A O 1
ATOM 717 N N . ALA A 1 84 ? -11.248 3.613 7.903 1.00 87.69 84 ALA A N 1
ATOM 718 C CA . ALA A 1 84 ? -12.437 4.255 8.448 1.00 87.69 84 ALA A CA 1
ATOM 719 C C . ALA A 1 84 ? -13.242 4.971 7.353 1.00 87.69 84 ALA A C 1
ATOM 721 O O . ALA A 1 84 ? -14.464 4.854 7.348 1.00 87.69 84 ALA A O 1
ATOM 722 N N . SER A 1 85 ? -12.584 5.634 6.394 1.00 86.81 85 SER A N 1
ATOM 723 C CA . SER A 1 85 ? -13.261 6.263 5.251 1.00 86.81 85 SER A CA 1
ATOM 724 C C . SER A 1 85 ? -13.803 5.247 4.241 1.00 86.81 85 SER A C 1
ATOM 726 O O . SER A 1 85 ? -14.841 5.486 3.631 1.00 86.81 85 SER A O 1
ATOM 728 N N . LEU A 1 86 ? -13.152 4.088 4.104 1.00 82.19 86 LEU A N 1
ATOM 729 C CA . LEU A 1 86 ? -13.618 2.954 3.298 1.00 82.19 86 LEU A CA 1
ATOM 730 C C . LEU A 1 86 ? -14.746 2.142 3.938 1.00 82.19 86 LEU A C 1
ATOM 732 O O . LEU A 1 86 ? -15.171 1.148 3.353 1.00 82.19 86 LEU A O 1
ATOM 736 N N . ARG A 1 87 ? -15.252 2.527 5.110 1.00 68.69 87 ARG A N 1
ATOM 737 C CA . ARG A 1 87 ? -16.548 2.052 5.601 1.00 68.69 87 ARG A CA 1
ATOM 738 C C . ARG A 1 87 ? -17.643 3.046 5.184 1.00 68.69 87 ARG A C 1
ATOM 740 O O . ARG A 1 87 ? -18.129 3.766 6.054 1.00 68.69 87 ARG A O 1
ATOM 747 N N . PRO A 1 88 ? -18.076 3.117 3.910 1.00 62.12 88 PRO A N 1
ATOM 748 C CA . PRO A 1 88 ? -19.395 3.649 3.648 1.00 62.12 88 PRO A CA 1
ATOM 749 C C . PRO A 1 88 ? -20.396 2.636 4.209 1.00 62.12 88 PRO A C 1
ATOM 751 O O . PRO A 1 88 ? -20.254 1.419 4.032 1.00 62.12 88 PRO A O 1
ATOM 754 N N . GLU A 1 89 ? -21.395 3.136 4.929 1.00 51.72 89 GLU A N 1
ATOM 755 C CA . GLU A 1 89 ? -22.637 2.407 5.135 1.00 51.72 89 GLU A CA 1
ATOM 756 C C . GLU A 1 89 ? -23.031 1.740 3.816 1.00 51.72 89 GLU A C 1
ATOM 758 O O . GLU A 1 89 ? -22.919 2.342 2.747 1.00 51.72 89 GLU A O 1
ATOM 763 N N . LYS A 1 90 ? -23.456 0.480 3.873 1.00 42.44 90 LYS A N 1
ATOM 764 C CA . LYS A 1 90 ? -24.133 -0.154 2.747 1.00 42.44 90 LYS A CA 1
ATOM 765 C C . LYS A 1 90 ? -25.358 0.703 2.395 1.00 42.44 90 LYS A C 1
ATOM 767 O O . LYS A 1 90 ? -26.418 0.490 2.964 1.00 42.44 90 LYS A O 1
ATOM 772 N N . MET A 1 91 ? -25.224 1.665 1.494 1.00 47.53 91 MET A N 1
ATOM 773 C CA . MET A 1 91 ? -26.344 2.311 0.822 1.00 47.53 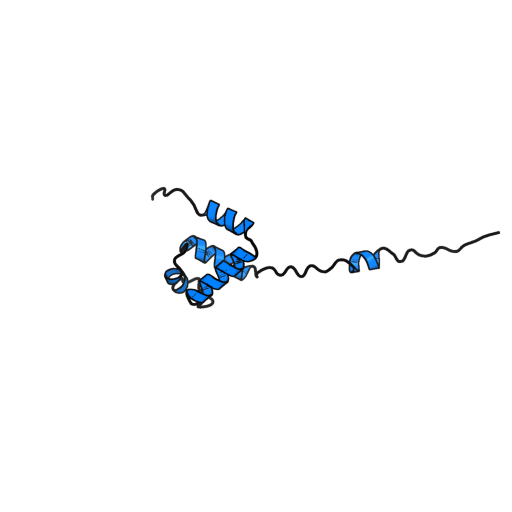91 MET A CA 1
ATOM 774 C C . MET A 1 91 ? -26.182 2.037 -0.667 1.00 47.53 91 MET A C 1
ATOM 776 O O . MET A 1 91 ? -25.499 2.747 -1.394 1.00 47.53 91 MET A O 1
ATOM 780 N N . GLU A 1 92 ? -26.683 0.855 -1.018 1.00 41.44 92 GLU A N 1
ATOM 781 C CA . GLU A 1 92 ? -27.658 0.639 -2.087 1.00 41.44 92 GLU A CA 1
ATOM 782 C C . GLU A 1 92 ? -27.599 1.606 -3.278 1.00 41.44 92 GLU A C 1
ATOM 784 O O . GLU A 1 92 ? -28.022 2.756 -3.164 1.00 41.44 92 GLU A O 1
ATOM 789 N N . GLN A 1 93 ? -27.166 1.087 -4.431 1.00 36.28 93 GLN A N 1
ATOM 790 C CA . GLN A 1 93 ? -27.703 1.440 -5.748 1.00 36.28 93 GLN A CA 1
ATOM 791 C C . GLN A 1 93 ? -27.769 0.188 -6.619 1.00 36.28 93 GLN A C 1
ATOM 793 O O . GLN A 1 93 ? -26.792 -0.598 -6.587 1.00 36.28 93 GLN A O 1
#